Protein AF-A0A968UBD2-F1 (afdb_monomer)

Secondary structure (DSSP, 8-state):
-HHHHHHHHHT--HHHHHHHHHH-HHHHHHTT-SS--SS-S-----

Sequence (46 aa):
MGALIIKERLGLSDRETVEQIRENPYLQYFIGLNKYSNEAPLKHRC

Mean predicted aligned error: 5.89 Å

Foldseek 3Di:
DLLVVQCVVVVDDSVVSQVVCLVDVVSCVSVPNPDRDNDRPDPPDD

Solvent-accessible surface area (backbone atoms only — not comparable to full-atom values): 2881 Å² total; per-residue (Å²): 116,45,64,59,55,52,22,66,74,68,72,45,52,75,67,56,39,40,50,53,32,47,75,30,62,67,48,34,45,66,53,66,44,93,61,91,56,87,61,72,89,77,70,83,79,126

pLDDT: mean 78.79, std 11.52, range [41.47, 87.5]

Radius of gyration: 9.78 Å; Cα contacts (8 Å, |Δi|>4): 36; chains: 1; bounding box: 26×22×18 Å

Structure (mmCIF, N/CA/C/O backbone):
data_AF-A0A968UBD2-F1
#
_entry.id   AF-A0A968UBD2-F1
#
loop_
_atom_site.group_PDB
_atom_site.id
_atom_site.type_symbol
_atom_site.label_atom_id
_atom_site.label_alt_id
_atom_site.label_comp_id
_atom_site.label_asym_id
_atom_site.label_entity_id
_atom_site.label_seq_id
_atom_site.pdbx_PDB_ins_code
_atom_site.Cartn_x
_atom_site.Cartn_y
_atom_site.Cartn_z
_atom_site.occupancy
_atom_site.B_iso_or_equiv
_atom_site.auth_seq_id
_atom_site.auth_comp_id
_atom_site.auth_asym_id
_atom_site.auth_atom_id
_atom_site.pdbx_PDB_model_num
ATOM 1 N N . MET A 1 1 ? 7.286 0.605 -6.806 1.00 64.88 1 MET A N 1
ATOM 2 C CA . MET A 1 1 ? 7.071 2.061 -6.989 1.00 64.88 1 MET A CA 1
ATOM 3 C C . MET A 1 1 ? 5.720 2.532 -6.447 1.00 64.88 1 MET A C 1
ATOM 5 O O . MET A 1 1 ? 5.716 3.520 -5.731 1.00 64.88 1 MET A O 1
ATOM 9 N N . GLY A 1 2 ? 4.602 1.823 -6.668 1.00 79.25 2 GLY A N 1
ATOM 10 C CA . GLY A 1 2 ? 3.282 2.254 -6.161 1.00 79.25 2 GLY A CA 1
ATOM 11 C C . GLY A 1 2 ? 3.174 2.457 -4.637 1.00 79.25 2 GLY A C 1
ATOM 12 O O . GLY A 1 2 ? 2.510 3.387 -4.197 1.00 79.25 2 GLY A O 1
ATOM 13 N N . ALA A 1 3 ? 3.879 1.661 -3.823 1.00 79.50 3 ALA A N 1
ATOM 14 C CA . ALA A 1 3 ? 3.844 1.794 -2.360 1.00 79.50 3 ALA A CA 1
ATOM 15 C C . ALA A 1 3 ? 4.408 3.136 -1.844 1.00 79.50 3 ALA A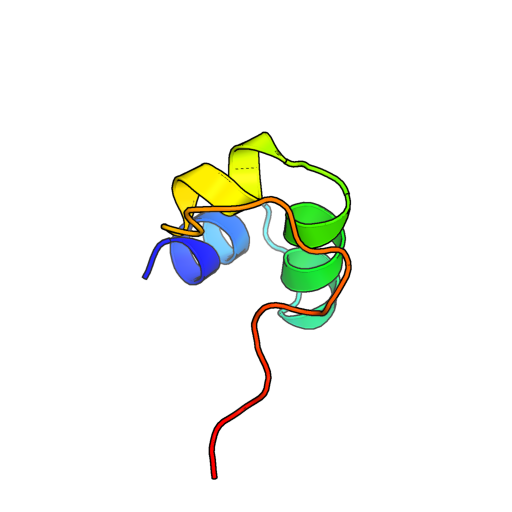 C 1
ATOM 17 O O . ALA A 1 3 ? 3.884 3.682 -0.880 1.00 79.50 3 ALA A O 1
ATOM 18 N N . LEU A 1 4 ? 5.425 3.702 -2.510 1.00 81.62 4 LEU A N 1
ATOM 19 C CA . LEU A 1 4 ? 5.991 5.014 -2.152 1.00 81.62 4 LEU A CA 1
ATOM 20 C C . LEU A 1 4 ? 5.003 6.152 -2.425 1.00 81.62 4 LEU A C 1
ATOM 22 O O . LEU A 1 4 ? 4.901 7.078 -1.632 1.00 81.62 4 LEU A O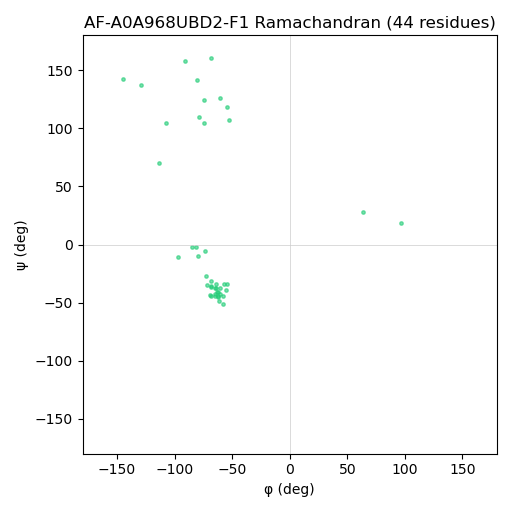 1
ATOM 26 N N . ILE A 1 5 ? 4.226 6.039 -3.505 1.00 85.06 5 ILE A N 1
ATOM 27 C CA . ILE A 1 5 ? 3.181 7.010 -3.845 1.00 85.06 5 ILE A CA 1
ATOM 28 C C . ILE A 1 5 ? 2.086 6.992 -2.774 1.00 85.06 5 ILE A C 1
ATOM 30 O O . ILE A 1 5 ? 1.658 8.044 -2.318 1.00 85.06 5 ILE A O 1
ATOM 34 N N . ILE A 1 6 ? 1.654 5.806 -2.335 1.00 82.31 6 ILE A N 1
ATOM 35 C CA . ILE A 1 6 ? 0.657 5.662 -1.262 1.00 82.31 6 ILE A CA 1
ATOM 36 C C . ILE A 1 6 ? 1.189 6.259 0.048 1.00 82.31 6 ILE A C 1
ATOM 38 O O . ILE A 1 6 ? 0.479 7.017 0.707 1.00 82.31 6 ILE A O 1
ATOM 42 N N . LYS A 1 7 ? 2.454 5.973 0.379 1.00 83.62 7 LYS A N 1
ATOM 43 C CA . LYS A 1 7 ? 3.141 6.505 1.559 1.00 83.62 7 LYS A CA 1
ATOM 44 C C . LYS A 1 7 ? 3.170 8.035 1.568 1.00 83.62 7 LYS A C 1
ATOM 46 O O . LYS A 1 7 ? 2.761 8.636 2.554 1.00 83.62 7 LYS A O 1
ATOM 51 N N . GLU A 1 8 ? 3.602 8.665 0.474 1.00 87.12 8 GLU A N 1
ATOM 52 C CA . GLU A 1 8 ? 3.656 10.132 0.376 1.00 87.12 8 GLU A CA 1
ATOM 53 C C . GLU A 1 8 ? 2.268 10.779 0.334 1.00 87.12 8 GLU A C 1
ATOM 55 O O . GLU A 1 8 ? 2.073 11.850 0.901 1.00 87.12 8 GLU A O 1
ATOM 60 N N . ARG A 1 9 ? 1.282 10.136 -0.303 1.00 87.00 9 ARG A N 1
ATOM 61 C CA . ARG A 1 9 ? -0.084 10.674 -0.416 1.00 87.00 9 ARG A CA 1
ATOM 62 C C . ARG A 1 9 ? -0.845 10.629 0.904 1.00 87.00 9 ARG A C 1
ATOM 64 O O . ARG A 1 9 ? -1.650 11.520 1.152 1.00 87.00 9 ARG A O 1
ATOM 71 N N . LEU A 1 10 ? -0.613 9.598 1.715 1.00 83.75 10 LEU A N 1
ATOM 72 C CA . LEU A 1 10 ? -1.271 9.420 3.010 1.00 83.75 10 LEU A CA 1
ATOM 73 C C . LEU A 1 10 ? -0.420 9.925 4.187 1.00 83.75 10 LEU A C 1
ATOM 75 O O . LEU A 1 10 ? -0.928 10.015 5.298 1.00 83.75 10 LEU A O 1
ATOM 79 N N . GLY A 1 11 ? 0.858 10.254 3.964 1.00 87.00 11 GLY A N 1
ATOM 80 C CA . GLY A 1 11 ? 1.774 10.693 5.022 1.00 87.00 11 GLY A CA 1
ATOM 81 C C . GLY A 1 11 ? 2.037 9.615 6.079 1.00 87.00 11 GLY A C 1
ATOM 82 O O . GLY A 1 11 ? 2.281 9.931 7.240 1.00 87.00 11 GLY A O 1
ATOM 83 N N . LEU A 1 12 ? 1.944 8.341 5.693 1.00 87.12 12 LEU A N 1
ATOM 84 C CA . LEU A 1 12 ? 2.022 7.205 6.608 1.00 87.12 12 LEU A CA 1
ATOM 85 C C . LEU A 1 12 ? 3.456 6.690 6.768 1.00 87.12 12 LEU A C 1
ATOM 87 O O . LEU A 1 12 ? 4.315 6.851 5.900 1.00 87.12 12 LEU A O 1
ATOM 91 N N . SER A 1 13 ? 3.710 5.997 7.877 1.00 86.38 13 SER A N 1
ATOM 92 C CA . SER A 1 13 ? 4.940 5.212 8.039 1.00 86.38 13 SER A CA 1
ATOM 93 C C . SER A 1 13 ? 4.946 4.006 7.091 1.00 86.38 13 SER A C 1
ATOM 95 O O . SER A 1 13 ? 3.894 3.561 6.634 1.00 86.38 13 SER A O 1
ATOM 97 N N . ASP A 1 14 ? 6.113 3.415 6.818 1.00 83.50 14 ASP A N 1
ATOM 98 C CA . ASP A 1 14 ? 6.211 2.223 5.954 1.00 83.50 14 ASP A CA 1
ATOM 99 C C . ASP A 1 14 ? 5.319 1.077 6.447 1.00 83.50 14 ASP A C 1
ATOM 101 O O . ASP A 1 14 ? 4.655 0.410 5.659 1.00 83.50 14 ASP A O 1
ATOM 105 N N . ARG A 1 15 ? 5.251 0.894 7.770 1.00 84.12 15 ARG A N 1
ATOM 106 C CA . ARG A 1 15 ? 4.443 -0.146 8.417 1.00 84.12 15 ARG A CA 1
ATOM 107 C C . ARG A 1 15 ? 2.939 0.101 8.264 1.00 84.12 15 ARG A C 1
ATOM 109 O O . ARG A 1 15 ? 2.207 -0.807 7.897 1.00 84.12 15 ARG A O 1
ATOM 116 N N . GLU A 1 16 ? 2.513 1.342 8.471 1.00 87.19 16 GLU A N 1
ATOM 117 C CA . GLU A 1 16 ? 1.129 1.791 8.264 1.00 87.19 16 GLU A CA 1
ATOM 118 C C . GLU A 1 16 ? 0.722 1.664 6.789 1.00 87.19 16 GLU A C 1
ATOM 120 O O . GLU A 1 16 ? -0.365 1.200 6.467 1.00 87.19 16 GLU A O 1
ATOM 125 N N . THR A 1 17 ? 1.630 2.005 5.871 1.00 87.25 17 THR A N 1
ATOM 126 C CA . THR A 1 17 ? 1.417 1.858 4.425 1.00 87.25 17 THR A CA 1
ATOM 127 C C . THR A 1 17 ? 1.219 0.389 4.045 1.00 87.25 17 THR A C 1
ATOM 129 O O . THR A 1 17 ? 0.348 0.072 3.239 1.00 87.25 17 THR A O 1
ATOM 132 N N . VAL A 1 18 ? 2.000 -0.520 4.636 1.00 85.25 18 VAL A N 1
ATOM 133 C CA . VAL A 1 18 ? 1.856 -1.971 4.444 1.00 85.25 18 VAL A CA 1
ATOM 134 C C . VAL A 1 18 ? 0.502 -2.473 4.936 1.00 85.25 18 VAL A C 1
ATOM 136 O O . VAL A 1 18 ? -0.145 -3.225 4.211 1.00 85.25 18 VAL A O 1
ATOM 139 N N . GLU A 1 19 ? 0.061 -2.047 6.119 1.00 87.50 19 GLU A N 1
ATOM 140 C CA . GLU A 1 19 ? -1.243 -2.437 6.666 1.00 87.50 19 GLU A CA 1
ATOM 141 C C . GLU A 1 19 ? -2.391 -1.889 5.805 1.00 87.50 19 GLU A C 1
ATOM 143 O O . GLU A 1 19 ? -3.277 -2.646 5.420 1.00 87.50 19 GLU A O 1
ATOM 148 N N . GLN A 1 20 ? -2.313 -0.632 5.359 1.00 86.56 20 GLN A N 1
ATOM 149 C CA . GLN A 1 20 ? -3.301 -0.053 4.442 1.00 86.56 20 GLN A CA 1
ATOM 150 C C . GLN A 1 20 ? -3.380 -0.805 3.111 1.00 86.56 20 GLN A C 1
ATOM 152 O O . GLN A 1 20 ? -4.474 -1.071 2.610 1.00 86.56 20 GLN A O 1
ATOM 157 N N . ILE A 1 21 ? -2.230 -1.176 2.537 1.00 86.19 21 ILE A N 1
ATOM 158 C CA . ILE A 1 21 ? -2.174 -1.991 1.317 1.00 86.19 21 ILE A CA 1
ATOM 159 C C . ILE A 1 21 ? -2.772 -3.381 1.572 1.00 86.19 21 ILE A C 1
ATOM 161 O O . ILE 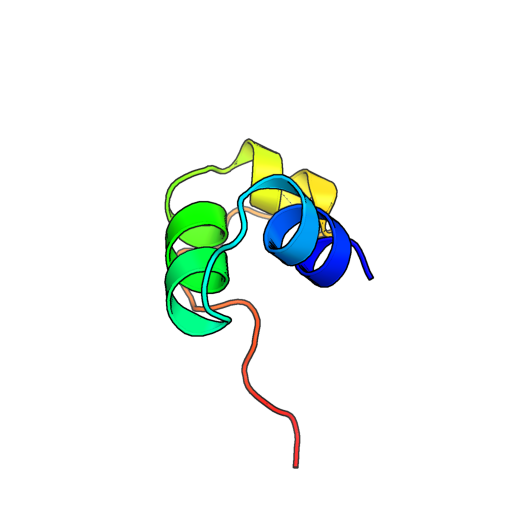A 1 21 ? -3.454 -3.929 0.712 1.00 86.19 21 ILE A O 1
ATOM 165 N N . ARG A 1 22 ? -2.544 -3.959 2.750 1.00 84.12 22 ARG A N 1
ATOM 166 C CA . ARG A 1 22 ? -3.053 -5.279 3.129 1.00 84.12 22 ARG A CA 1
ATOM 167 C C . ARG A 1 22 ? -4.573 -5.283 3.317 1.00 84.12 22 ARG A C 1
ATOM 169 O O . ARG A 1 22 ? -5.233 -6.192 2.815 1.00 84.12 22 ARG A O 1
ATOM 176 N N . GLU A 1 23 ? -5.126 -4.267 3.972 1.00 86.62 23 GLU A N 1
ATOM 177 C CA . GLU A 1 23 ? -6.570 -4.124 4.193 1.00 86.62 23 GLU A CA 1
ATOM 178 C C . GLU A 1 23 ? -7.337 -3.732 2.925 1.00 86.62 23 GLU A C 1
ATOM 180 O O . GLU A 1 23 ? -8.499 -4.104 2.781 1.00 86.62 23 GLU A O 1
ATOM 185 N N . ASN A 1 24 ? -6.696 -3.042 1.973 1.00 86.50 24 ASN A N 1
ATOM 186 C CA . ASN A 1 24 ? -7.339 -2.594 0.738 1.00 86.50 24 ASN A CA 1
ATOM 187 C C . ASN A 1 24 ? -6.879 -3.396 -0.491 1.00 86.50 24 ASN A C 1
ATOM 189 O O . ASN A 1 24 ? -5.826 -3.095 -1.063 1.00 86.50 24 ASN A O 1
ATOM 193 N N . PRO A 1 25 ? -7.709 -4.317 -1.021 1.00 85.75 25 PRO A N 1
ATOM 194 C CA . PRO A 1 25 ? -7.405 -5.049 -2.252 1.00 85.75 25 PRO A CA 1
ATOM 195 C C . PRO A 1 25 ? -7.088 -4.123 -3.433 1.00 85.75 25 PRO A C 1
ATOM 197 O O . PRO A 1 25 ? -6.224 -4.431 -4.248 1.00 85.75 25 PRO A O 1
ATOM 200 N N . TYR A 1 26 ? -7.735 -2.955 -3.503 1.00 87.38 26 TYR A N 1
ATOM 201 C CA . TYR A 1 26 ? -7.465 -1.943 -4.526 1.00 87.38 26 TYR A CA 1
ATOM 202 C C . TYR A 1 26 ? -6.002 -1.478 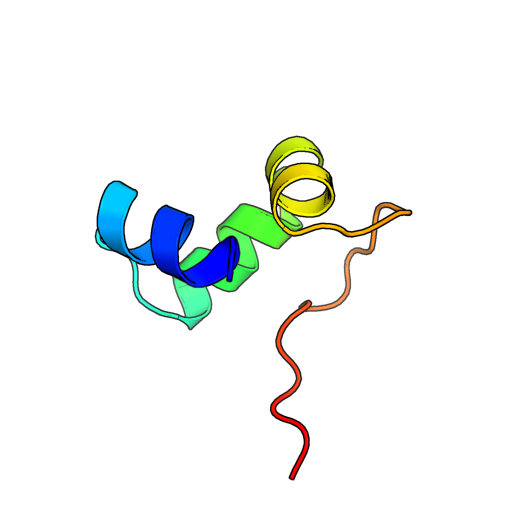-4.519 1.00 87.38 26 TYR A C 1
ATOM 204 O O . TYR A 1 26 ? -5.368 -1.401 -5.571 1.00 87.38 26 TYR A O 1
ATOM 212 N N . LEU A 1 27 ? -5.445 -1.218 -3.333 1.00 86.38 27 LEU A N 1
ATOM 213 C CA . LEU A 1 27 ? -4.058 -0.785 -3.195 1.00 86.38 27 LEU A CA 1
ATOM 214 C C . LEU A 1 27 ? -3.082 -1.905 -3.563 1.00 86.38 27 LEU A C 1
ATOM 216 O O . LEU A 1 27 ? -2.026 -1.622 -4.12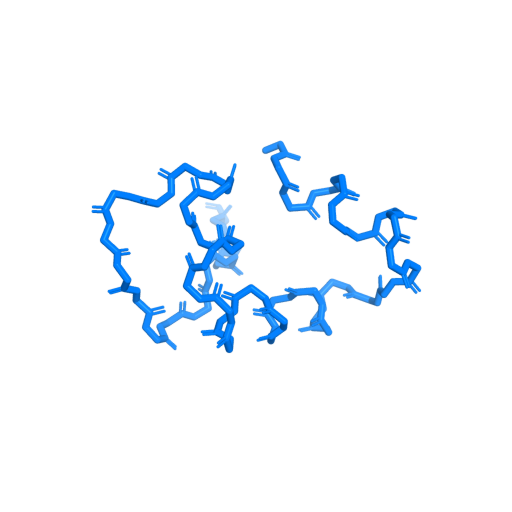2 1.00 86.38 27 LEU A O 1
ATOM 220 N N . GLN A 1 28 ? -3.450 -3.169 -3.332 1.00 85.50 28 G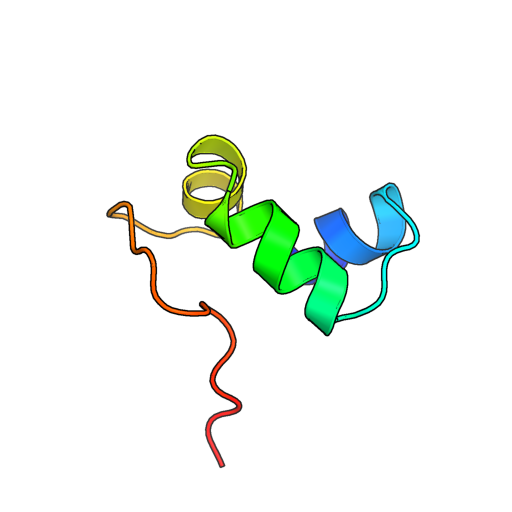LN A N 1
ATOM 221 C CA . GLN A 1 28 ? -2.662 -4.320 -3.778 1.00 85.50 28 GLN A CA 1
ATOM 222 C C . GLN A 1 28 ? -2.533 -4.365 -5.303 1.00 85.50 28 GLN A C 1
ATOM 224 O O . GLN A 1 28 ? -1.421 -4.454 -5.827 1.00 85.50 28 GLN A O 1
ATOM 229 N N . TYR A 1 29 ? -3.644 -4.227 -6.028 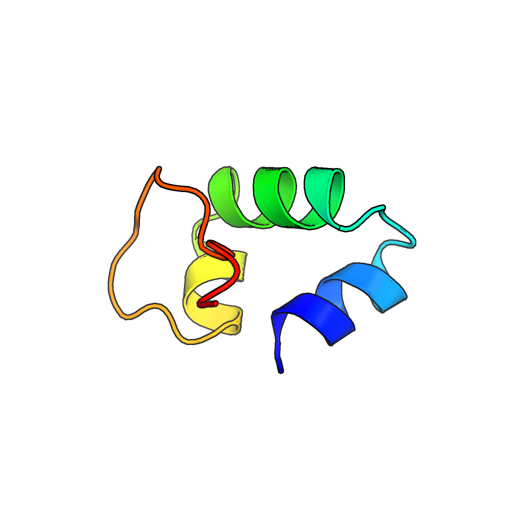1.00 86.75 29 TYR A N 1
ATOM 230 C CA . TYR A 1 29 ? -3.608 -4.155 -7.492 1.00 86.75 29 TYR A CA 1
ATOM 231 C C . TYR A 1 29 ? -2.874 -2.904 -7.985 1.00 86.75 29 TYR A C 1
ATOM 233 O O . TYR A 1 29 ? -2.103 -2.983 -8.939 1.00 86.75 29 TYR A O 1
ATOM 241 N N . PHE A 1 30 ? -3.035 -1.769 -7.298 1.00 85.31 30 PHE A N 1
ATOM 242 C CA . PHE A 1 30 ? -2.354 -0.517 -7.632 1.00 85.31 30 PHE A CA 1
ATOM 243 C C . PHE A 1 30 ? -0.824 -0.635 -7.572 1.00 85.31 30 PHE A C 1
ATOM 245 O O . PHE A 1 30 ? -0.121 -0.065 -8.406 1.00 85.31 30 PHE A O 1
ATOM 252 N N . ILE A 1 31 ? -0.285 -1.396 -6.615 1.00 83.19 31 ILE A N 1
ATOM 253 C CA . ILE A 1 31 ? 1.161 -1.651 -6.536 1.00 83.19 31 ILE A CA 1
ATOM 254 C C . ILE A 1 31 ? 1.645 -2.763 -7.481 1.00 83.19 31 ILE A C 1
ATOM 256 O O . ILE A 1 31 ? 2.852 -3.005 -7.541 1.00 83.19 31 ILE A O 1
ATOM 260 N N . GLY A 1 32 ? 0.739 -3.405 -8.227 1.00 83.31 32 GLY A N 1
ATOM 261 C CA . GLY A 1 32 ? 1.047 -4.441 -9.213 1.00 83.31 32 GLY A CA 1
ATOM 262 C C . GLY A 1 32 ? 0.915 -5.882 -8.711 1.00 83.31 32 GLY A C 1
ATOM 263 O O . GLY A 1 32 ? 1.476 -6.787 -9.329 1.00 83.31 32 GLY A O 1
ATOM 264 N N . LEU A 1 33 ? 0.204 -6.133 -7.605 1.00 82.62 33 LEU A N 1
ATOM 265 C CA . LEU A 1 33 ? -0.111 -7.503 -7.192 1.00 82.62 33 LEU A CA 1
ATOM 266 C C . LEU A 1 33 ? -1.200 -8.079 -8.102 1.00 82.62 33 LEU A C 1
ATOM 268 O O . LEU A 1 33 ? -2.284 -7.524 -8.224 1.00 82.62 33 LEU A O 1
ATOM 272 N N . ASN A 1 34 ? -0.921 -9.227 -8.722 1.00 78.25 34 ASN A N 1
ATOM 273 C CA . ASN A 1 34 ? -1.879 -9.928 -9.589 1.00 78.25 34 ASN A CA 1
ATOM 274 C C . ASN A 1 34 ? -2.922 -10.746 -8.809 1.00 78.25 34 ASN A C 1
ATOM 276 O O . ASN A 1 34 ? -3.858 -11.282 -9.398 1.00 78.25 34 ASN A O 1
ATOM 280 N N . LYS A 1 35 ? -2.734 -10.896 -7.496 1.00 78.38 35 LYS A N 1
ATOM 281 C CA . LYS A 1 35 ? -3.628 -11.626 -6.598 1.00 78.38 35 LYS A CA 1
ATOM 282 C C . LYS A 1 35 ? -3.649 -10.938 -5.244 1.00 78.38 35 LYS A C 1
ATOM 284 O O . LYS A 1 35 ? -2.604 -10.495 -4.771 1.00 78.38 35 LYS A O 1
ATOM 289 N N . TYR A 1 36 ? -4.826 -10.916 -4.626 1.00 78.44 36 TYR A N 1
ATOM 290 C CA . TYR A 1 36 ? -4.965 -10.513 -3.234 1.00 78.44 36 TYR A CA 1
ATOM 291 C C . TYR A 1 36 ? -4.144 -11.452 -2.344 1.00 78.44 36 TYR A C 1
ATOM 293 O O . TYR A 1 36 ? -4.305 -12.673 -2.413 1.00 78.44 36 TYR A O 1
ATOM 301 N N . SER A 1 37 ? -3.271 -10.880 -1.523 1.00 73.75 37 SER A N 1
ATOM 302 C CA . SER A 1 37 ? -2.533 -11.593 -0.490 1.00 73.75 37 SER A CA 1
ATOM 303 C C . SER A 1 37 ? -2.674 -10.859 0.837 1.00 73.75 37 SER A C 1
ATOM 305 O O . SER A 1 37 ? -2.592 -9.634 0.907 1.00 73.75 37 SER A O 1
ATOM 307 N N . ASN A 1 38 ? -2.889 -11.624 1.904 1.00 72.25 38 ASN A N 1
ATOM 308 C CA . ASN A 1 38 ? -2.926 -11.101 3.270 1.00 72.25 38 ASN A CA 1
ATOM 309 C C . ASN A 1 38 ? -1.507 -11.016 3.876 1.00 72.25 38 ASN A C 1
ATOM 311 O O . ASN A 1 38 ? -1.326 -10.571 5.005 1.00 72.25 38 ASN A O 1
ATOM 315 N N . GLU A 1 39 ? -0.481 -11.452 3.138 1.00 69.75 39 GLU A N 1
ATOM 316 C CA . GLU A 1 39 ? 0.911 -11.296 3.549 1.00 69.75 39 GLU A CA 1
ATOM 317 C C . GLU A 1 39 ? 1.426 -9.888 3.243 1.00 69.75 39 GLU A C 1
ATOM 319 O O . GLU A 1 39 ? 1.138 -9.319 2.190 1.00 69.75 39 GLU A O 1
ATOM 324 N N . ALA A 1 40 ? 2.233 -9.342 4.157 1.00 66.88 40 ALA A N 1
ATOM 325 C CA . ALA A 1 40 ? 2.874 -8.045 3.981 1.00 66.88 40 ALA A CA 1
ATOM 326 C C . ALA A 1 40 ? 3.683 -8.008 2.663 1.00 66.88 40 ALA A C 1
ATOM 328 O O . ALA A 1 40 ? 4.659 -8.756 2.531 1.00 66.88 40 ALA A O 1
ATOM 329 N N . PRO A 1 41 ? 3.339 -7.126 1.700 1.00 64.50 41 PRO A N 1
ATOM 330 C CA . PRO A 1 41 ? 3.964 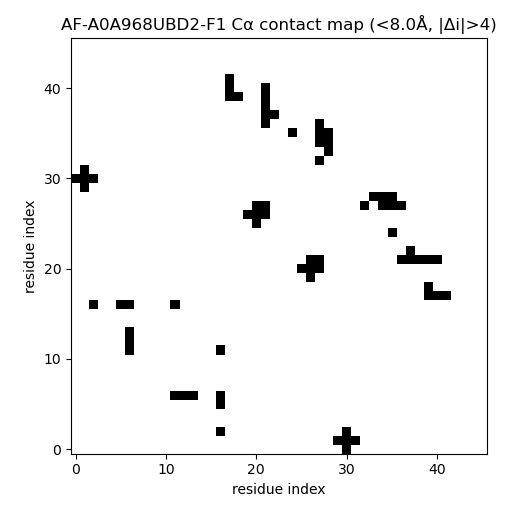-7.116 0.375 1.00 64.50 41 PRO A CA 1
ATOM 331 C C . PRO A 1 41 ? 5.396 -6.563 0.357 1.00 64.50 41 PRO A C 1
ATOM 333 O O . PRO A 1 41 ? 6.067 -6.616 -0.670 1.00 64.50 41 PRO A O 1
ATOM 336 N N . LEU A 1 42 ? 5.891 -6.053 1.488 1.00 62.31 42 LEU A N 1
ATOM 337 C CA . LEU A 1 42 ? 7.249 -5.541 1.654 1.00 62.3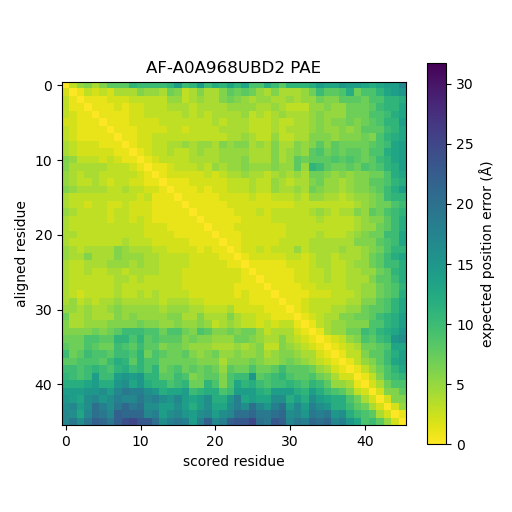1 42 LEU A CA 1
ATOM 338 C C . LEU A 1 42 ? 8.031 -6.433 2.629 1.00 62.31 42 LEU A C 1
ATOM 340 O O . LEU A 1 42 ? 8.353 -6.027 3.742 1.00 62.31 42 LEU A O 1
ATOM 344 N N . LYS A 1 43 ? 8.370 -7.660 2.218 1.00 54.41 43 LYS A N 1
ATOM 345 C CA . LYS A 1 43 ? 9.538 -8.334 2.803 1.00 54.41 43 LYS A CA 1
ATOM 346 C C . LYS A 1 43 ? 10.768 -7.735 2.133 1.00 54.41 43 LYS A C 1
ATOM 348 O O . LYS A 1 43 ? 10.979 -7.925 0.938 1.00 54.41 43 LYS A O 1
ATOM 353 N N . HIS A 1 44 ? 11.529 -6.957 2.899 1.00 50.16 44 HIS A N 1
ATOM 354 C CA . HIS A 1 44 ? 12.842 -6.456 2.508 1.00 50.16 44 HIS A CA 1
ATOM 355 C C . HIS A 1 44 ? 13.680 -7.664 2.067 1.00 50.16 44 HIS A C 1
ATOM 357 O O . HIS A 1 44 ? 14.001 -8.533 2.877 1.00 50.16 44 HIS A O 1
ATOM 363 N N . ARG A 1 45 ? 13.919 -7.793 0.761 1.00 48.12 45 ARG A N 1
ATOM 364 C CA . ARG A 1 45 ? 14.817 -8.812 0.226 1.00 48.12 45 ARG A CA 1
ATOM 365 C C . ARG A 1 45 ? 16.224 -8.320 0.552 1.00 48.12 45 ARG A C 1
ATOM 367 O O . ARG A 1 45 ? 16.644 -7.328 -0.039 1.00 48.12 45 ARG A O 1
ATOM 374 N N . CYS A 1 46 ? 16.857 -8.938 1.551 1.00 41.47 46 CYS A N 1
ATOM 375 C CA . CYS A 1 46 ? 18.302 -8.834 1.747 1.00 41.47 46 CYS A CA 1
ATOM 376 C C . CYS A 1 46 ? 19.044 -9.254 0.474 1.00 41.47 46 CYS A C 1
ATOM 378 O O . CYS A 1 46 ? 18.526 -10.149 -0.240 1.00 41.47 46 CYS A O 1
#